Protein AF-A0A661S911-F1 (afdb_monomer_lite)

pLDDT: mean 88.3, std 8.73, range [55.34, 96.88]

Secondary structure (DSSP, 8-state):
-HHHHHHHHHHHHHHHHHHH-TTTTTT--EEE-TTT--EEESSPPSB-TTT--BGGGPEEE-

Foldseek 3Di:
DVLQVVQVVVVVVVVVVCVVPVVPCVPWKWWAQPPRGRIDTDAFDCADPRPGHGSVRTDIDD

Radius of gyration: 11.89 Å; chains: 1; bounding box: 26×14×33 Å

Structure (mmCIF, N/CA/C/O backbone):
data_AF-A0A661S911-F1
#
_entry.id   AF-A0A661S911-F1
#
loop_
_atom_site.group_PDB
_atom_site.id
_atom_site.type_symbol
_atom_site.label_atom_id
_atom_site.label_alt_id
_atom_site.label_comp_id
_atom_site.label_asym_id
_atom_site.label_entity_id
_atom_site.label_seq_id
_atom_site.pdbx_PDB_ins_code
_atom_site.Cartn_x
_atom_site.Cartn_y
_atom_site.Cartn_z
_atom_site.occupancy
_atom_site.B_iso_or_equiv
_atom_site.auth_seq_id
_atom_site.auth_comp_id
_atom_site.auth_asym_id
_atom_site.auth_atom_id
_atom_site.pdbx_PDB_model_num
ATOM 1 N N . PHE A 1 1 ? 6.572 0.981 18.803 1.00 55.34 1 PHE A N 1
ATOM 2 C CA . PHE A 1 1 ? 7.835 0.633 18.119 1.00 55.34 1 PHE A CA 1
ATOM 3 C C . PHE A 1 1 ? 7.809 -0.755 17.471 1.00 55.34 1 PHE A C 1
ATOM 5 O O . PHE A 1 1 ? 8.343 -0.873 16.380 1.00 55.34 1 PHE A O 1
ATOM 12 N N . GLU A 1 2 ? 7.156 -1.779 18.041 1.00 62.41 2 GLU A N 1
ATOM 13 C CA . GLU A 1 2 ? 7.147 -3.147 17.465 1.00 62.41 2 GLU A CA 1
ATOM 14 C C . GLU A 1 2 ? 6.519 -3.269 16.062 1.00 62.41 2 GLU A C 1
ATOM 16 O O . GLU A 1 2 ? 6.988 -4.056 15.240 1.00 62.41 2 GLU A O 1
ATOM 21 N N . TYR A 1 3 ? 5.512 -2.453 15.736 1.00 67.25 3 TYR A N 1
ATOM 22 C CA . TYR A 1 3 ? 4.881 -2.493 14.411 1.00 67.25 3 TYR A CA 1
ATOM 23 C C . TYR A 1 3 ? 5.803 -2.015 13.284 1.00 67.25 3 TYR A C 1
ATOM 25 O O . TYR A 1 3 ? 5.733 -2.549 12.181 1.00 67.25 3 TYR A O 1
ATOM 33 N N . ALA A 1 4 ? 6.704 -1.066 13.566 1.00 75.81 4 ALA A N 1
ATOM 34 C CA . ALA A 1 4 ? 7.564 -0.463 12.550 1.00 75.81 4 ALA A CA 1
ATOM 35 C C . ALA A 1 4 ? 8.491 -1.506 11.910 1.00 75.81 4 ALA A C 1
ATOM 37 O O . ALA A 1 4 ? 8.519 -1.626 10.695 1.00 75.81 4 ALA A O 1
ATOM 38 N N . MET A 1 5 ? 9.152 -2.354 12.707 1.00 79.81 5 MET A N 1
ATOM 39 C CA . MET A 1 5 ? 10.024 -3.414 12.175 1.00 79.81 5 MET A CA 1
ATOM 40 C C . MET A 1 5 ? 9.289 -4.380 11.237 1.00 79.81 5 MET A C 1
ATOM 42 O O . MET A 1 5 ? 9.833 -4.799 10.218 1.00 79.81 5 MET A O 1
ATOM 46 N N . SER A 1 6 ? 8.049 -4.734 11.576 1.00 85.25 6 SER A N 1
ATOM 47 C CA . SER A 1 6 ? 7.244 -5.640 10.754 1.00 85.25 6 SER A CA 1
ATOM 48 C C . SER A 1 6 ? 6.817 -4.991 9.436 1.00 85.25 6 SER A C 1
ATOM 50 O O . SER A 1 6 ? 6.787 -5.659 8.403 1.00 85.25 6 SER A O 1
ATOM 52 N N . ILE A 1 7 ? 6.521 -3.692 9.470 1.00 88.69 7 ILE A N 1
ATOM 53 C CA . ILE A 1 7 ? 6.126 -2.898 8.304 1.00 88.69 7 ILE A CA 1
ATOM 54 C C . ILE A 1 7 ? 7.329 -2.651 7.385 1.00 88.69 7 ILE A C 1
ATOM 56 O O . ILE A 1 7 ? 7.215 -2.855 6.177 1.00 88.69 7 ILE A O 1
ATOM 60 N N . GLU A 1 8 ? 8.509 -2.353 7.932 1.00 88.19 8 GLU A N 1
ATOM 61 C CA . GLU A 1 8 ? 9.715 -2.159 7.116 1.00 88.19 8 GLU A CA 1
ATOM 62 C C . GLU A 1 8 ? 10.135 -3.429 6.360 1.00 88.19 8 GLU A C 1
ATOM 64 O O . GLU A 1 8 ? 10.644 -3.350 5.241 1.00 88.19 8 GLU A O 1
ATOM 69 N N . MET A 1 9 ? 9.852 -4.623 6.894 1.00 89.19 9 MET A N 1
ATOM 70 C CA . MET A 1 9 ? 10.047 -5.868 6.138 1.00 89.19 9 MET A CA 1
ATOM 71 C C . MET A 1 9 ? 9.125 -5.974 4.914 1.00 89.19 9 MET A C 1
ATOM 73 O O . MET A 1 9 ? 9.505 -6.601 3.922 1.00 89.19 9 MET A O 1
ATOM 77 N N . ILE A 1 10 ? 7.922 -5.393 4.960 1.00 89.56 10 ILE A N 1
ATOM 78 C CA . ILE A 1 10 ? 7.027 -5.325 3.795 1.00 89.56 10 ILE A CA 1
ATOM 79 C C . ILE A 1 10 ? 7.609 -4.360 2.766 1.00 89.56 10 ILE A C 1
ATOM 81 O O . ILE A 1 10 ? 7.720 -4.727 1.595 1.00 89.56 10 ILE A O 1
ATOM 85 N N . HIS A 1 11 ? 8.051 -3.177 3.196 1.00 90.81 11 HIS A N 1
ATOM 86 C CA . HIS A 1 11 ? 8.687 -2.205 2.306 1.00 90.81 11 HIS A CA 1
ATOM 87 C C . HIS A 1 11 ? 9.912 -2.796 1.605 1.00 90.81 11 HIS A C 1
ATOM 89 O O . HIS A 1 11 ? 1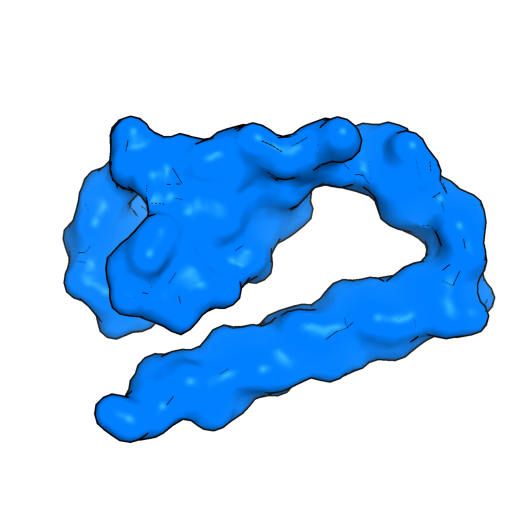0.009 -2.733 0.382 1.00 90.81 11 HIS A O 1
ATOM 95 N N . ALA A 1 12 ? 10.792 -3.477 2.343 1.00 91.88 12 ALA A N 1
ATOM 96 C CA . ALA A 1 12 ? 11.958 -4.141 1.767 1.00 91.88 12 ALA A CA 1
ATOM 97 C C . ALA A 1 12 ? 11.584 -5.168 0.681 1.00 91.88 12 ALA A C 1
ATOM 99 O O . ALA A 1 12 ? 12.259 -5.251 -0.346 1.00 91.88 12 ALA A O 1
ATOM 100 N N . LYS A 1 13 ? 10.494 -5.929 0.865 1.00 90.00 13 LYS A N 1
ATOM 101 C CA . LYS A 1 13 ? 10.001 -6.879 -0.149 1.00 90.00 13 LYS A CA 1
ATOM 102 C C . LYS A 1 13 ? 9.457 -6.170 -1.388 1.00 90.00 13 LYS A C 1
ATOM 104 O O . LYS A 1 13 ? 9.736 -6.620 -2.497 1.00 90.00 13 LYS A O 1
ATOM 109 N N . LEU A 1 14 ? 8.707 -5.082 -1.211 1.00 89.00 14 LEU A N 1
ATOM 110 C CA . LEU A 1 14 ? 8.167 -4.289 -2.320 1.00 89.00 14 LEU A CA 1
ATOM 111 C C . LEU A 1 14 ? 9.289 -3.639 -3.137 1.00 89.00 14 LEU A C 1
ATOM 113 O O . LEU A 1 14 ? 9.295 -3.758 -4.360 1.00 89.00 14 LEU A O 1
ATOM 117 N N . PHE A 1 15 ? 10.277 -3.039 -2.471 1.00 89.44 15 PHE A N 1
ATOM 118 C CA . PHE A 1 15 ? 11.441 -2.460 -3.142 1.00 89.44 15 PHE A CA 1
ATOM 119 C C . PHE A 1 15 ? 12.283 -3.513 -3.846 1.00 89.44 15 PHE A C 1
ATOM 121 O O . PHE A 1 15 ? 12.688 -3.298 -4.982 1.00 89.44 15 PHE A O 1
ATOM 128 N N . LYS A 1 16 ? 12.510 -4.672 -3.218 1.00 91.19 16 LYS A N 1
ATOM 129 C CA . LYS A 1 16 ? 13.221 -5.769 -3.875 1.00 91.19 16 LYS A CA 1
ATOM 130 C C . LYS A 1 16 ? 12.495 -6.226 -5.140 1.00 91.19 16 LYS A C 1
ATOM 132 O O . LYS A 1 16 ? 13.130 -6.348 -6.177 1.00 91.19 16 LYS A O 1
ATOM 137 N N . LYS A 1 17 ? 11.170 -6.391 -5.081 1.00 86.94 17 LYS A N 1
ATOM 138 C CA . LYS A 1 17 ? 10.362 -6.723 -6.261 1.00 86.94 17 LYS A CA 1
ATOM 139 C C . LYS A 1 17 ? 10.500 -5.662 -7.362 1.00 86.94 17 LYS A C 1
ATOM 141 O O . LYS A 1 17 ? 10.644 -6.027 -8.519 1.00 86.94 17 LYS A O 1
ATOM 146 N N . ALA A 1 18 ? 10.498 -4.378 -6.998 1.00 87.25 18 ALA A N 1
ATOM 147 C CA . ALA A 1 18 ? 10.683 -3.273 -7.942 1.00 87.25 18 ALA A CA 1
ATOM 148 C C . ALA A 1 18 ? 12.092 -3.237 -8.563 1.00 87.25 18 ALA A C 1
ATOM 150 O O . ALA A 1 18 ? 12.251 -2.837 -9.708 1.00 87.25 18 ALA A O 1
ATOM 151 N N . LEU A 1 19 ? 13.123 -3.620 -7.808 1.00 89.81 19 LEU A N 1
ATOM 152 C CA . LEU A 1 19 ? 14.499 -3.690 -8.306 1.00 89.81 19 LEU A CA 1
ATOM 153 C C . LEU A 1 19 ? 14.706 -4.886 -9.238 1.00 89.81 19 LEU A C 1
ATOM 155 O O . LEU A 1 19 ? 15.388 -4.751 -10.251 1.00 89.81 19 LEU A O 1
ATOM 159 N N . ASP A 1 20 ? 14.127 -6.035 -8.886 1.00 91.25 20 ASP A N 1
ATOM 160 C CA . ASP A 1 20 ? 14.221 -7.266 -9.672 1.00 91.25 20 ASP A CA 1
ATOM 161 C C . ASP A 1 20 ? 13.420 -7.153 -10.986 1.00 91.25 20 ASP A C 1
ATOM 163 O O . ASP A 1 20 ? 13.832 -7.701 -12.008 1.00 91.25 20 ASP A O 1
ATOM 167 N N . ASP A 1 21 ? 12.305 -6.414 -10.974 1.00 87.88 21 ASP A N 1
ATOM 168 C CA . ASP A 1 21 ? 11.501 -6.090 -12.154 1.00 87.88 21 ASP A CA 1
ATOM 169 C C . ASP A 1 21 ? 10.939 -4.655 -12.060 1.00 87.88 21 ASP A C 1
ATOM 171 O O . ASP A 1 21 ? 9.877 -4.430 -11.465 1.00 87.88 21 ASP A O 1
ATOM 175 N N . PRO A 1 22 ? 11.621 -3.669 -12.673 1.00 79.50 22 PRO A N 1
ATOM 176 C CA . PRO A 1 22 ? 11.188 -2.271 -12.674 1.00 79.50 22 PRO A CA 1
ATOM 177 C C . PRO A 1 22 ? 9.806 -2.034 -13.296 1.00 79.50 22 PRO A C 1
ATOM 179 O O . PRO A 1 22 ? 9.173 -1.023 -12.994 1.00 79.50 22 PRO A O 1
ATOM 182 N N . GLY A 1 23 ? 9.325 -2.944 -14.152 1.00 78.31 23 GLY A N 1
ATOM 183 C CA . GLY A 1 23 ? 8.004 -2.857 -14.775 1.00 78.31 23 GLY A CA 1
ATOM 184 C C . GLY A 1 23 ? 6.883 -3.460 -13.927 1.00 78.31 23 GLY A C 1
ATOM 185 O O . GLY A 1 23 ? 5.717 -3.135 -14.142 1.00 78.31 23 GLY A O 1
ATOM 186 N N . ALA A 1 24 ? 7.205 -4.291 -12.930 1.00 73.06 24 ALA A N 1
ATOM 187 C CA . ALA A 1 24 ? 6.218 -5.066 -12.172 1.00 73.06 24 ALA A CA 1
ATOM 188 C C . ALA A 1 24 ? 5.231 -4.232 -11.339 1.00 73.06 24 ALA A C 1
ATOM 190 O O . ALA A 1 24 ? 4.242 -4.782 -10.848 1.00 73.06 24 ALA A O 1
ATOM 191 N N . ASN A 1 25 ? 5.509 -2.940 -11.150 1.00 69.75 25 ASN A N 1
ATOM 192 C CA . ASN A 1 25 ? 4.698 -2.029 -10.344 1.00 69.75 25 ASN A CA 1
ATOM 193 C C . ASN A 1 25 ? 4.101 -0.864 -11.155 1.00 69.75 25 ASN A C 1
ATOM 195 O O . ASN A 1 25 ? 3.507 0.020 -10.549 1.00 69.75 25 ASN A O 1
ATOM 199 N N . ALA A 1 26 ? 4.259 -0.838 -12.486 1.00 72.81 26 ALA A N 1
ATOM 200 C CA . ALA A 1 26 ? 3.876 0.314 -13.314 1.00 72.81 26 ALA A CA 1
ATOM 201 C C . ALA A 1 26 ? 2.384 0.691 -13.209 1.00 72.81 26 ALA A C 1
ATOM 203 O O . ALA A 1 26 ? 2.056 1.866 -13.311 1.00 72.81 26 ALA A O 1
ATOM 204 N N . ASP A 1 27 ? 1.518 -0.290 -12.936 1.00 79.56 27 ASP A N 1
ATOM 205 C CA . ASP A 1 27 ? 0.068 -0.113 -12.765 1.00 79.56 27 ASP A CA 1
ATOM 206 C C . ASP A 1 27 ? -0.414 -0.587 -11.378 1.00 79.56 27 ASP A C 1
ATOM 208 O O . ASP A 1 27 ? -1.572 -0.977 -11.192 1.00 79.56 27 ASP A O 1
ATOM 212 N N . ALA A 1 28 ? 0.488 -0.658 -10.396 1.00 84.50 28 ALA A N 1
ATOM 213 C CA . ALA A 1 28 ? 0.148 -1.172 -9.078 1.00 84.50 28 ALA A CA 1
ATOM 214 C C . ALA A 1 28 ? -0.595 -0.116 -8.253 1.00 84.50 28 ALA A C 1
ATOM 216 O O . ALA A 1 28 ? -0.040 0.911 -7.885 1.00 84.50 28 ALA A O 1
ATOM 217 N N . VAL A 1 29 ? -1.836 -0.427 -7.885 1.00 90.69 29 VAL A N 1
ATOM 218 C CA . VAL A 1 29 ? -2.580 0.340 -6.885 1.00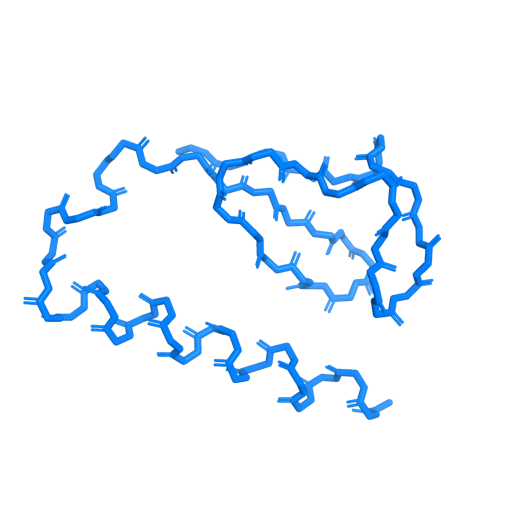 90.69 29 VAL A CA 1
ATOM 219 C C . VAL A 1 29 ? -2.123 -0.093 -5.495 1.00 90.69 29 VAL A C 1
ATOM 221 O O . VAL A 1 29 ? -2.206 -1.274 -5.139 1.00 90.69 29 VAL A O 1
ATOM 224 N N . TYR A 1 30 ? -1.650 0.857 -4.700 1.00 92.56 30 TYR A N 1
ATOM 225 C CA . TYR A 1 30 ? -1.253 0.653 -3.316 1.00 92.56 30 TYR A CA 1
ATOM 226 C C . TYR A 1 30 ? -2.249 1.298 -2.367 1.00 92.56 30 TYR A C 1
ATOM 228 O O . TYR A 1 30 ? -2.753 2.382 -2.618 1.00 92.56 30 TYR A O 1
ATOM 236 N N . HIS A 1 31 ? -2.479 0.659 -1.229 1.00 95.75 31 HIS A N 1
ATOM 237 C CA . HIS A 1 31 ? -3.227 1.236 -0.126 1.00 95.75 31 HIS A CA 1
ATOM 238 C C . HIS A 1 31 ? -2.313 1.364 1.084 1.00 95.75 31 HIS A C 1
ATOM 240 O O . HIS A 1 31 ? -1.699 0.386 1.522 1.00 95.75 31 HIS A O 1
ATOM 246 N N . ILE A 1 32 ? -2.237 2.570 1.641 1.00 95.62 32 ILE A N 1
ATOM 247 C CA . ILE A 1 32 ? -1.343 2.901 2.748 1.00 95.62 32 ILE A CA 1
ATOM 248 C C . ILE A 1 32 ? -2.172 3.278 3.973 1.00 95.62 32 ILE A C 1
ATOM 250 O O . ILE A 1 32 ? -3.023 4.168 3.926 1.00 95.62 32 ILE A O 1
ATOM 254 N N . CYS A 1 33 ? -1.916 2.606 5.095 1.00 95.56 33 CYS A N 1
ATOM 255 C CA . CYS A 1 33 ? -2.482 2.980 6.386 1.00 95.56 33 CYS A CA 1
ATOM 256 C C . CYS A 1 33 ? -1.839 4.291 6.880 1.00 95.56 33 CYS A C 1
ATOM 258 O O . CYS A 1 33 ? -0.632 4.288 7.144 1.00 95.56 33 CYS A O 1
ATOM 260 N N . PRO A 1 34 ? -2.602 5.378 7.095 1.00 94.44 34 PRO A N 1
ATOM 261 C CA . PRO A 1 34 ? -2.037 6.667 7.496 1.00 94.44 34 PRO A CA 1
ATOM 262 C C . PRO A 1 34 ? -1.521 6.678 8.942 1.00 94.44 34 PRO A C 1
ATOM 264 O O . PRO A 1 34 ? -0.681 7.501 9.282 1.00 94.44 34 PRO A O 1
ATOM 267 N N . GLU A 1 35 ? -1.988 5.756 9.791 1.00 93.25 35 GLU A N 1
ATOM 26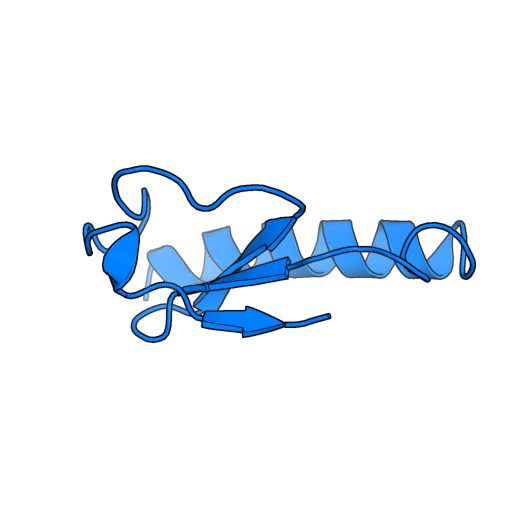8 C CA . GLU A 1 35 ? -1.599 5.709 11.208 1.00 93.25 35 GLU A CA 1
ATOM 269 C C . GLU A 1 35 ? -0.269 4.993 11.450 1.00 93.25 35 GLU A C 1
ATOM 271 O O . GLU A 1 35 ? 0.448 5.304 12.399 1.00 93.25 35 GLU A O 1
ATOM 276 N N . CYS A 1 36 ? 0.051 3.977 10.643 1.00 92.44 36 CYS A N 1
ATOM 277 C CA . CYS A 1 36 ? 1.218 3.130 10.900 1.00 92.44 36 CYS A CA 1
ATOM 278 C C . CYS A 1 36 ? 2.099 2.863 9.679 1.00 92.44 36 CYS A C 1
ATOM 280 O O . CYS A 1 36 ? 3.144 2.243 9.839 1.00 92.44 36 CYS A O 1
ATOM 282 N N . GLY A 1 37 ? 1.695 3.283 8.478 1.00 92.25 37 GLY A N 1
ATOM 283 C CA . GLY A 1 37 ? 2.472 3.084 7.253 1.00 92.25 37 GLY A CA 1
ATOM 284 C C . GLY A 1 37 ? 2.382 1.680 6.651 1.00 92.25 37 GLY A C 1
ATOM 285 O O . GLY A 1 37 ? 3.178 1.341 5.786 1.00 92.25 37 GLY A O 1
ATOM 286 N N . HIS A 1 38 ? 1.437 0.835 7.083 1.00 94.25 38 HIS A N 1
ATOM 287 C CA . HIS A 1 38 ? 1.235 -0.463 6.436 1.00 94.25 38 HIS A CA 1
ATOM 288 C C . HIS A 1 38 ? 0.808 -0.266 4.977 1.00 94.25 38 HIS A C 1
ATOM 290 O O . HIS A 1 38 ? -0.277 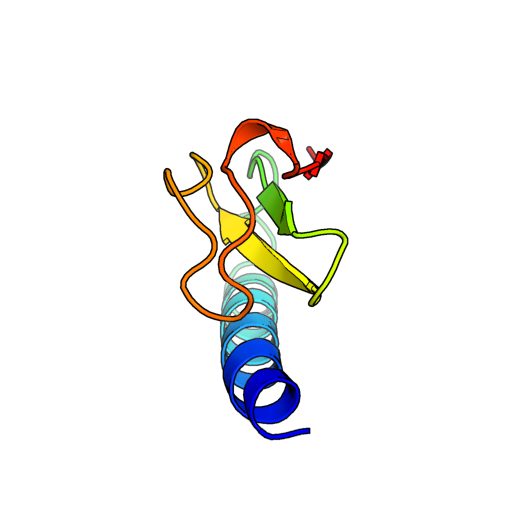0.252 4.722 1.00 94.25 38 HIS A O 1
ATOM 296 N N . THR A 1 39 ? 1.660 -0.718 4.059 1.00 94.06 39 THR A N 1
ATOM 297 C CA . THR A 1 39 ? 1.430 -0.677 2.613 1.00 94.06 39 THR A CA 1
ATOM 298 C C . THR A 1 39 ? 0.965 -2.043 2.111 1.00 94.06 39 THR A C 1
ATOM 300 O O . THR A 1 39 ? 1.613 -3.059 2.381 1.00 94.06 39 THR A O 1
ATOM 303 N N . VAL A 1 40 ? -0.138 -2.076 1.366 1.00 92.44 40 VAL A N 1
ATOM 304 C CA . VAL A 1 40 ? -0.652 -3.264 0.668 1.00 92.44 40 VAL A CA 1
ATOM 305 C C . VAL A 1 40 ? -0.856 -2.948 -0.812 1.00 92.44 40 VAL A C 1
ATOM 307 O O . VAL A 1 40 ? -1.170 -1.820 -1.164 1.00 92.44 40 VAL A O 1
ATOM 310 N N . MET A 1 41 ? -0.639 -3.933 -1.680 1.00 90.44 41 MET A N 1
ATOM 311 C CA . MET A 1 41 ? -0.879 -3.830 -3.122 1.00 90.44 41 MET A CA 1
ATOM 312 C C . MET A 1 41 ? -2.237 -4.466 -3.445 1.00 90.44 41 MET A C 1
ATOM 314 O O . MET A 1 41 ? -2.507 -5.573 -2.974 1.00 90.44 41 MET A O 1
ATOM 318 N N . GLY A 1 42 ? -3.070 -3.805 -4.246 1.00 88.81 42 GLY A N 1
ATOM 319 C CA . GLY A 1 42 ? -4.462 -4.206 -4.466 1.00 88.81 42 GLY A CA 1
ATOM 320 C C . GLY A 1 42 ? -5.367 -3.692 -3.348 1.00 88.81 42 GLY A C 1
ATOM 321 O O . GLY A 1 42 ? -5.186 -2.571 -2.910 1.00 88.81 42 GLY A O 1
ATOM 322 N N . GLU A 1 43 ? -6.331 -4.482 -2.880 1.00 90.44 43 GLU A N 1
ATOM 323 C CA . GLU A 1 43 ? -7.361 -4.029 -1.930 1.00 90.44 43 GLU A CA 1
ATOM 324 C C . GLU A 1 43 ? -6.860 -3.861 -0.480 1.00 90.44 43 GLU A C 1
ATOM 326 O O . GLU A 1 43 ? -6.094 -4.677 0.042 1.00 90.44 43 GLU A O 1
ATOM 331 N N . ALA A 1 44 ? -7.362 -2.831 0.214 1.00 92.50 44 ALA A N 1
ATOM 332 C CA . ALA A 1 44 ? -7.117 -2.633 1.643 1.00 92.50 44 ALA A CA 1
ATOM 333 C C . ALA A 1 44 ? -7.830 -3.695 2.513 1.00 92.50 44 ALA A C 1
ATOM 335 O O . ALA A 1 44 ? -8.997 -4.022 2.274 1.00 92.50 44 ALA A O 1
ATOM 336 N N . PRO A 1 45 ? -7.190 -4.209 3.584 1.00 93.88 45 PRO A N 1
ATOM 337 C CA . PRO A 1 45 ? -7.837 -5.144 4.498 1.00 93.88 45 PRO A CA 1
ATOM 338 C C . PRO A 1 45 ? -8.939 -4.449 5.307 1.00 93.88 45 PRO A C 1
ATOM 340 O O . PRO A 1 45 ? -8.803 -3.284 5.672 1.00 93.88 45 PRO A O 1
ATOM 343 N N . LYS A 1 46 ? -9.987 -5.196 5.698 1.00 95.38 46 LYS A N 1
ATOM 344 C CA . LYS A 1 46 ? -11.106 -4.685 6.528 1.00 95.38 46 LYS A CA 1
ATOM 345 C C . LYS A 1 46 ? -10.641 -3.919 7.771 1.00 95.38 46 LYS A C 1
ATOM 347 O O . LYS A 1 46 ? -11.255 -2.920 8.133 1.00 95.38 46 LYS A O 1
ATOM 352 N N . LYS A 1 47 ? -9.573 -4.404 8.408 1.00 96.31 47 LYS A N 1
ATOM 353 C CA . LYS A 1 47 ? -8.849 -3.722 9.480 1.00 96.31 47 LYS A CA 1
ATOM 354 C C . LYS A 1 47 ? -7.352 -3.862 9.267 1.00 96.31 47 LYS A C 1
ATOM 356 O O . LYS A 1 47 ? -6.887 -4.926 8.859 1.00 96.31 47 LYS A O 1
ATOM 361 N N . CYS A 1 48 ? -6.604 -2.816 9.600 1.00 94.69 48 CYS A N 1
ATOM 362 C CA . CYS A 1 48 ? -5.152 -2.863 9.601 1.00 94.69 48 CYS A CA 1
ATOM 363 C C . CYS A 1 48 ? -4.673 -3.916 10.618 1.00 94.69 48 CYS A C 1
ATOM 365 O O . CYS A 1 48 ? -4.974 -3.778 11.805 1.00 94.69 48 CYS A O 1
ATOM 367 N N . PRO A 1 49 ? -3.896 -4.933 10.204 1.00 92.12 49 PRO A N 1
ATOM 368 C CA . PRO A 1 49 ? -3.430 -5.984 11.110 1.00 92.12 49 PRO A CA 1
ATOM 369 C C . PRO A 1 49 ? -2.376 -5.493 12.116 1.00 92.12 49 PRO A C 1
ATOM 371 O O . PRO A 1 49 ? -2.046 -6.217 13.048 1.00 92.12 49 PRO A O 1
ATOM 374 N N . TYR A 1 50 ? -1.857 -4.273 11.937 1.00 91.31 50 TYR A N 1
ATOM 375 C CA . TYR A 1 50 ? -0.831 -3.683 12.795 1.00 91.31 50 TYR A CA 1
ATOM 376 C C . TYR A 1 50 ? -1.412 -2.718 13.830 1.00 91.31 50 TYR A C 1
ATOM 378 O O . TYR A 1 50 ? -1.118 -2.839 15.010 1.00 91.31 50 TYR A O 1
ATOM 386 N N . CYS A 1 51 ? -2.245 -1.762 13.413 1.00 92.50 51 CYS A N 1
ATOM 387 C CA . CYS A 1 51 ? -2.783 -0.737 14.318 1.00 92.50 51 CYS A CA 1
ATOM 388 C C . CYS A 1 51 ? -4.301 -0.812 14.534 1.00 92.50 51 CYS A C 1
ATOM 390 O O . CYS A 1 51 ? -4.829 -0.093 15.377 1.00 92.50 51 CYS A O 1
ATOM 392 N N . GLY A 1 52 ? -5.015 -1.668 13.797 1.00 93.25 52 GLY A N 1
ATOM 393 C CA . GLY A 1 52 ? -6.439 -1.935 14.013 1.00 93.25 52 GLY A CA 1
ATOM 394 C C . GLY A 1 52 ? -7.428 -0.945 13.389 1.00 93.25 52 GLY A C 1
ATOM 395 O O . GLY A 1 52 ? -8.630 -1.156 13.553 1.00 93.25 52 GLY A O 1
ATOM 396 N N . VAL A 1 53 ? -6.976 0.092 12.672 1.00 95.25 53 VAL A N 1
ATOM 397 C CA . VAL A 1 53 ? -7.889 1.025 11.980 1.00 95.25 53 VAL A CA 1
ATOM 398 C C . VAL A 1 53 ? -8.670 0.351 10.858 1.00 95.25 53 VAL A C 1
ATOM 400 O O . VAL A 1 53 ? -8.191 -0.604 10.249 1.00 95.25 53 VAL A O 1
ATOM 403 N N . ASP A 1 54 ? -9.864 0.860 10.574 1.00 96.62 54 ASP A N 1
ATOM 404 C CA . ASP A 1 54 ? -10.735 0.328 9.527 1.00 96.62 54 ASP A CA 1
ATOM 405 C C . ASP A 1 54 ? -10.202 0.604 8.111 1.00 96.62 54 ASP A C 1
ATOM 407 O O . ASP A 1 54 ? -9.510 1.596 7.868 1.00 96.62 54 ASP A O 1
ATOM 411 N N . ALA A 1 55 ? -10.587 -0.251 7.157 1.00 93.81 55 ALA A N 1
ATOM 412 C CA . ALA A 1 55 ? -10.224 -0.141 5.737 1.00 93.81 55 ALA A CA 1
ATOM 413 C C . ALA A 1 55 ? -10.499 1.244 5.142 1.00 93.81 55 ALA A C 1
ATOM 415 O O . ALA A 1 55 ? -9.735 1.729 4.318 1.00 93.81 55 ALA A O 1
ATOM 416 N N . SER A 1 56 ? -11.570 1.903 5.593 1.00 95.12 56 SER A N 1
ATOM 417 C CA . SER A 1 56 ? -11.977 3.233 5.127 1.00 95.12 56 SER A CA 1
ATOM 418 C C . SER A 1 56 ? -10.962 4.338 5.431 1.00 95.12 56 SER A C 1
ATOM 420 O O . SER A 1 56 ? -11.103 5.446 4.919 1.00 95.12 56 SER A O 1
ATOM 422 N N . LYS A 1 57 ? -9.965 4.067 6.281 1.00 95.69 57 LYS A N 1
ATOM 423 C CA . LYS A 1 57 ? -8.869 4.991 6.587 1.00 95.69 57 LYS A CA 1
ATOM 424 C C . LYS A 1 57 ? -7.668 4.828 5.663 1.00 95.69 57 LYS A C 1
ATOM 426 O O . LYS A 1 57 ? -6.806 5.698 5.689 1.00 95.69 57 LYS A O 1
ATOM 431 N N . PHE A 1 58 ? -7.575 3.744 4.894 1.00 96.88 58 PHE A N 1
ATOM 432 C CA . PHE A 1 58 ? -6.458 3.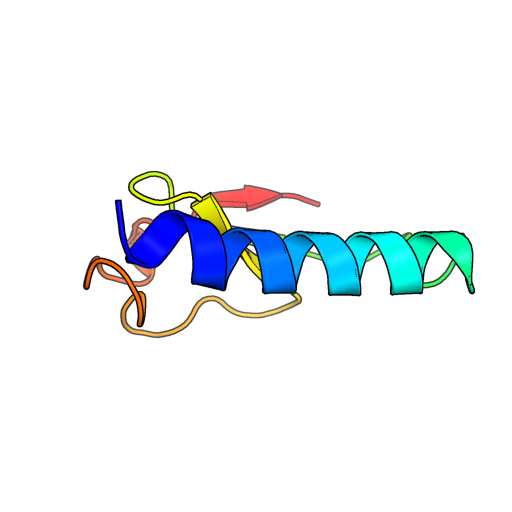557 3.974 1.00 96.88 58 PHE A CA 1
ATOM 433 C C . PHE A 1 58 ? -6.523 4.572 2.834 1.00 96.88 58 PHE A C 1
ATOM 435 O O . PHE A 1 58 ? -7.598 4.897 2.333 1.00 96.88 58 PHE A O 1
ATOM 442 N N . VAL A 1 59 ? -5.351 5.059 2.434 1.00 96.38 59 VAL A N 1
ATOM 443 C CA . VAL A 1 59 ? -5.186 5.987 1.316 1.00 96.38 59 VAL A CA 1
ATOM 444 C C . VAL A 1 59 ? -4.715 5.201 0.103 1.00 96.38 59 VAL A C 1
ATOM 446 O O . VAL A 1 59 ? -3.689 4.527 0.180 1.00 96.38 59 VAL A O 1
ATOM 449 N N . GLU A 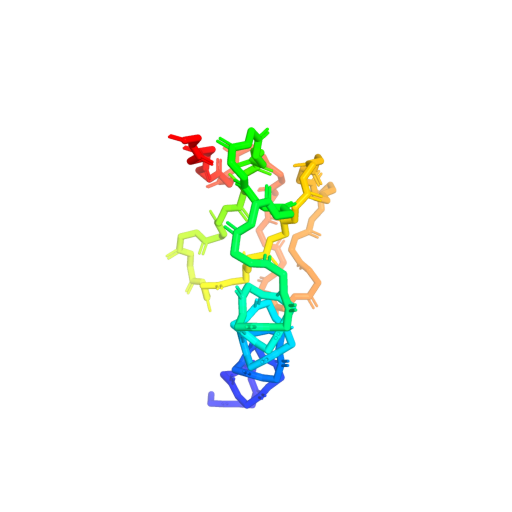1 60 ? -5.465 5.284 -0.990 1.00 95.25 60 GLU A N 1
ATOM 450 C CA . GLU A 1 60 ? -5.069 4.727 -2.282 1.00 95.25 60 GLU A CA 1
ATOM 451 C C . GLU A 1 60 ? -3.990 5.605 -2.939 1.00 95.25 60 GLU A C 1
ATOM 453 O O . GLU A 1 60 ? -4.074 6.835 -2.915 1.00 95.25 60 GLU A O 1
ATOM 458 N N . VAL A 1 61 ? -2.973 4.967 -3.510 1.00 90.25 61 VAL A N 1
ATOM 459 C CA . VAL A 1 61 ? -1.875 5.576 -4.261 1.00 90.25 61 VAL A CA 1
ATOM 460 C C . VAL A 1 61 ? -1.657 4.742 -5.521 1.00 90.25 61 VAL A C 1
ATOM 462 O O . VAL A 1 61 ? -1.402 3.542 -5.423 1.00 90.25 61 VAL A O 1
ATOM 465 N N . SER A 1 62 ? -1.759 5.377 -6.685 1.00 79.88 62 SER A N 1
ATOM 466 C CA . SER A 1 62 ? -1.557 4.788 -8.017 1.00 79.88 62 SER A CA 1
ATOM 467 C C . SER A 1 62 ? -0.454 5.519 -8.765 1.00 79.88 62 SER A C 1
ATOM 469 O O . SER A 1 62 ? -0.509 6.773 -8.733 1.00 79.88 62 SER A O 1
#

Sequence (62 aa):
FEYAMSIEMIHAKLFKKALDDPGANADAVYHICPECGHTVMGEAPKKCPYCGVDASKFVEVS